Protein AF-A0A1E5JWX8-F1 (afdb_monomer)

Secondary structure (DSSP, 8-state):
----B-HHHHHHHPPBT-EEEETTS-EEEE-TTS-EEETTTSPBPP--HHHHH--EEEEP-EE-HHHHHHHHHTT-EEEEE-TTSS-EEEE-GGGGGG--TTSSEETTEEHHHHHHSEEEEE-

Radius of gyration: 17.0 Å; Cα contacts (8 Å, |Δi|>4): 210; chains: 1; bounding box: 30×26×52 Å

Solvent-accessible surface area (backbone atoms only — not comparable to full-atom values): 7080 Å² total; per-residue (Å²): 128,67,67,82,28,47,39,67,57,39,64,75,66,58,45,71,79,32,40,34,36,36,88,85,71,50,40,35,31,26,43,92,88,70,48,58,22,29,68,94,73,68,42,74,63,77,87,46,68,71,56,54,71,35,49,30,26,64,49,82,61,68,44,53,56,66,58,42,54,48,39,25,74,74,64,27,32,29,34,44,27,45,72,85,58,84,46,72,51,79,47,54,27,84,44,64,86,59,72,60,78,85,49,68,47,65,96,83,39,40,64,69,45,56,69,64,24,46,23,29,74,44,134

Structure (mmCIF, N/CA/C/O backbone):
data_AF-A0A1E5JWX8-F1
#
_entry.id   AF-A0A1E5JWX8-F1
#
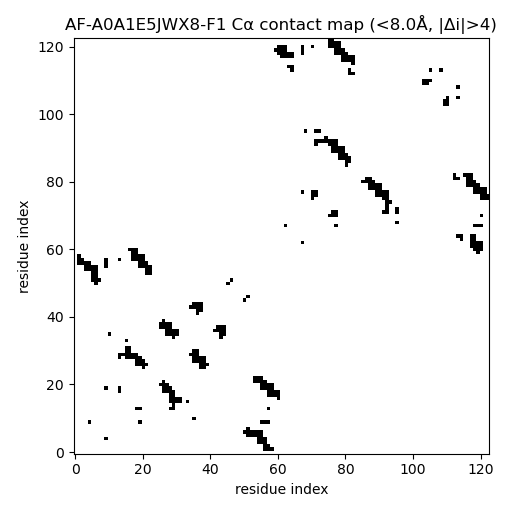loop_
_atom_site.group_PDB
_atom_site.id
_atom_site.type_symbol
_atom_site.label_atom_id
_atom_site.label_alt_id
_atom_site.label_comp_id
_atom_site.label_asym_id
_atom_site.label_entity_id
_atom_site.label_seq_id
_atom_site.pdbx_PDB_ins_code
_atom_site.Cartn_x
_atom_site.Cartn_y
_atom_site.Cartn_z
_atom_site.occupancy
_atom_site.B_iso_or_equiv
_atom_site.auth_seq_id
_atom_site.auth_comp_id
_atom_site.auth_asym_id
_atom_site.auth_atom_id
_atom_site.pdbx_PDB_model_num
ATOM 1 N N . MET A 1 1 ? 10.381 1.023 6.088 1.00 51.78 1 MET A N 1
ATOM 2 C CA . MET A 1 1 ? 10.317 0.991 4.604 1.00 51.78 1 MET A CA 1
ATOM 3 C C . MET A 1 1 ? 9.660 -0.315 4.184 1.00 51.78 1 MET A C 1
ATOM 5 O O . MET A 1 1 ? 9.877 -1.293 4.881 1.00 51.78 1 MET A O 1
ATOM 9 N N . GLY A 1 2 ? 8.833 -0.319 3.132 1.00 66.62 2 GLY A N 1
ATOM 10 C CA . GLY A 1 2 ? 8.173 -1.541 2.644 1.00 66.62 2 GLY A CA 1
ATOM 11 C C . GLY A 1 2 ? 9.155 -2.544 2.032 1.00 66.62 2 GLY A C 1
ATOM 12 O O . GLY A 1 2 ? 10.259 -2.159 1.638 1.00 66.62 2 GLY A O 1
ATOM 13 N N . GLU A 1 3 ? 8.741 -3.807 1.980 1.00 84.50 3 GLU A N 1
ATOM 14 C CA . GLU A 1 3 ? 9.485 -4.902 1.354 1.00 84.50 3 GLU A CA 1
ATOM 15 C C . GLU A 1 3 ? 9.749 -4.613 -0.131 1.00 84.50 3 GLU A C 1
ATOM 17 O O . GLU A 1 3 ? 8.930 -3.993 -0.814 1.00 84.50 3 GLU A O 1
ATOM 22 N N . VAL A 1 4 ? 10.924 -5.025 -0.616 1.00 91.75 4 VA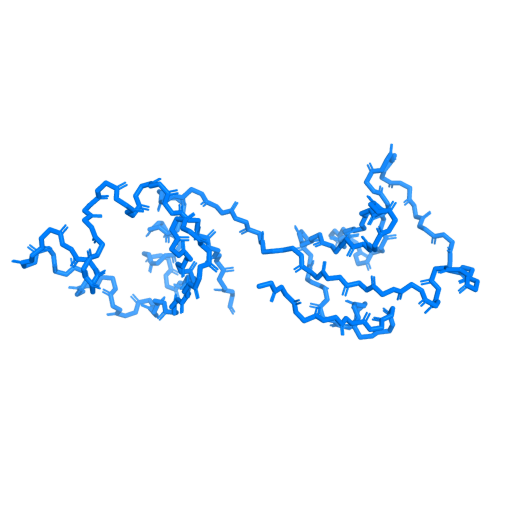L A N 1
ATOM 23 C CA . VAL A 1 4 ? 11.281 -4.928 -2.034 1.00 91.75 4 VAL A CA 1
ATOM 24 C C . VAL A 1 4 ? 10.746 -6.160 -2.754 1.00 91.75 4 VAL A C 1
ATOM 26 O O . VAL A 1 4 ? 11.207 -7.269 -2.504 1.00 91.75 4 VAL A O 1
ATOM 29 N N . LEU A 1 5 ? 9.812 -5.947 -3.675 1.00 92.88 5 LEU A N 1
ATOM 30 C CA . LEU A 1 5 ? 9.122 -6.988 -4.427 1.00 92.88 5 LEU A CA 1
ATOM 31 C C . LEU A 1 5 ? 9.615 -7.044 -5.876 1.00 92.88 5 LEU A C 1
ATOM 33 O O . LEU A 1 5 ? 9.986 -6.030 -6.474 1.00 92.88 5 LEU A O 1
ATOM 37 N N . THR A 1 6 ? 9.586 -8.239 -6.459 1.00 94.12 6 THR A N 1
ATOM 38 C CA . THR A 1 6 ? 9.617 -8.402 -7.922 1.00 94.12 6 THR A CA 1
ATOM 39 C C . THR A 1 6 ? 8.290 -7.957 -8.536 1.00 94.12 6 THR A C 1
ATOM 41 O O . THR A 1 6 ? 7.283 -7.857 -7.836 1.00 94.12 6 THR A O 1
ATOM 44 N N . THR A 1 7 ? 8.255 -7.729 -9.849 1.00 92.56 7 THR A N 1
ATOM 45 C CA . THR A 1 7 ? 7.017 -7.359 -10.551 1.00 92.56 7 THR A CA 1
ATOM 46 C C . THR A 1 7 ? 5.908 -8.395 -10.376 1.00 92.56 7 THR A C 1
ATOM 48 O O . THR A 1 7 ? 4.776 -8.015 -10.095 1.00 92.56 7 THR A O 1
ATOM 51 N N . GLY A 1 8 ? 6.225 -9.694 -10.447 1.00 91.19 8 GLY A N 1
ATOM 52 C CA . GLY A 1 8 ? 5.248 -10.761 -10.194 1.00 91.19 8 GLY A CA 1
ATOM 53 C C . GLY A 1 8 ? 4.685 -10.709 -8.772 1.00 91.19 8 GLY A C 1
ATOM 54 O O . GLY A 1 8 ? 3.477 -10.603 -8.592 1.00 91.19 8 GLY A O 1
ATOM 55 N N . GLN A 1 9 ? 5.560 -10.654 -7.761 1.00 93.50 9 GLN A N 1
ATOM 56 C CA . GLN A 1 9 ? 5.133 -10.542 -6.360 1.00 93.50 9 GLN A CA 1
ATOM 57 C C . GLN A 1 9 ? 4.327 -9.266 -6.090 1.00 93.50 9 GLN A C 1
ATOM 59 O O . GLN A 1 9 ? 3.379 -9.292 -5.313 1.00 93.50 9 GLN A O 1
ATOM 64 N N . MET A 1 10 ? 4.693 -8.149 -6.723 1.00 93.00 10 MET A N 1
ATOM 65 C CA . MET A 1 10 ? 3.937 -6.903 -6.631 1.00 93.00 10 MET A CA 1
ATOM 66 C C . MET A 1 10 ? 2.528 -7.079 -7.195 1.00 93.00 10 MET A C 1
ATOM 68 O O . MET A 1 10 ? 1.579 -6.700 -6.523 1.00 93.00 10 MET A O 1
ATOM 72 N N . ILE A 1 11 ? 2.368 -7.689 -8.371 1.00 91.06 11 ILE A N 1
ATOM 73 C CA . ILE A 1 11 ? 1.049 -7.929 -8.978 1.00 91.06 11 ILE A CA 1
ATOM 74 C C . ILE A 1 11 ? 0.178 -8.826 -8.087 1.00 91.06 11 ILE A C 1
ATOM 76 O O . ILE A 1 11 ? -1.016 -8.551 -7.924 1.00 91.06 11 ILE A O 1
ATOM 80 N N . ASP A 1 12 ? 0.780 -9.861 -7.498 1.00 91.94 12 ASP A N 1
ATOM 81 C CA . ASP A 1 12 ? 0.093 -10.807 -6.617 1.00 91.94 12 ASP A CA 1
ATOM 82 C C . ASP A 1 12 ? -0.370 -10.153 -5.306 1.00 91.94 12 ASP A C 1
ATOM 84 O O . ASP A 1 12 ? -1.449 -10.468 -4.803 1.00 91.94 12 ASP A O 1
ATOM 88 N N . GLN A 1 13 ? 0.429 -9.235 -4.752 1.00 88.94 13 GLN A N 1
ATOM 89 C CA . GLN A 1 13 ? 0.167 -8.616 -3.448 1.00 88.94 13 GLN A CA 1
ATOM 90 C C . GLN A 1 13 ? -0.599 -7.291 -3.525 1.00 88.94 13 GLN A C 1
ATOM 92 O O . GLN A 1 13 ? -1.270 -6.934 -2.559 1.00 88.94 13 GLN A O 1
ATOM 97 N N . LEU A 1 14 ? -0.511 -6.558 -4.639 1.00 87.62 14 LEU A N 1
ATOM 98 C CA . LEU A 1 14 ? -1.128 -5.241 -4.782 1.00 87.62 14 LEU A CA 1
ATOM 99 C C . LEU A 1 14 ? -2.657 -5.358 -4.776 1.00 87.62 14 LEU A C 1
ATOM 101 O O . LEU A 1 14 ? -3.261 -6.002 -5.649 1.00 87.62 14 LEU A O 1
ATOM 105 N N . LYS A 1 15 ? -3.293 -4.707 -3.802 1.00 86.06 15 LYS A N 1
ATOM 106 C CA . LYS A 1 15 ? -4.753 -4.650 -3.681 1.00 86.06 15 LYS A CA 1
ATOM 107 C C . LYS A 1 15 ? -5.331 -3.488 -4.485 1.00 86.06 15 LYS A C 1
ATOM 109 O O . LYS A 1 15 ? -4.634 -2.549 -4.869 1.00 86.06 15 LYS A O 1
ATOM 114 N N . VAL A 1 16 ? -6.630 -3.564 -4.771 1.00 81.62 16 VAL A N 1
ATOM 115 C CA . VAL A 1 16 ? -7.356 -2.479 -5.446 1.00 81.62 16 VAL A CA 1
ATOM 116 C C . VAL A 1 16 ? -7.235 -1.199 -4.616 1.00 81.62 16 VAL A C 1
ATOM 118 O O . VAL A 1 16 ? -7.443 -1.221 -3.407 1.00 81.62 16 VAL A O 1
ATOM 121 N N . GLY A 1 17 ? -6.872 -0.094 -5.268 1.00 73.44 17 GLY A N 1
ATOM 122 C CA . GLY A 1 17 ? -6.667 1.200 -4.609 1.00 73.44 17 GLY A CA 1
ATOM 123 C C . GLY A 1 17 ? -5.306 1.377 -3.922 1.00 73.44 17 GLY A C 1
ATOM 124 O O . GLY A 1 17 ? -4.992 2.488 -3.499 1.00 73.44 17 GLY A O 1
ATOM 125 N N . GLU A 1 18 ? -4.469 0.339 -3.845 1.00 83.38 18 GLU A N 1
ATOM 126 C CA . GLU A 1 18 ? -3.078 0.482 -3.412 1.00 83.38 18 GLU A CA 1
ATOM 127 C C . GLU A 1 18 ? -2.180 0.946 -4.562 1.00 83.38 18 GLU A C 1
ATOM 129 O O . GLU A 1 18 ? -2.453 0.714 -5.745 1.00 83.38 18 GLU A O 1
ATOM 134 N N . VAL A 1 19 ? -1.068 1.586 -4.199 1.00 87.69 19 VAL A N 1
ATOM 135 C CA . VAL A 1 19 ? -0.069 2.099 -5.139 1.00 87.69 19 VAL A CA 1
ATOM 136 C C . VAL A 1 19 ? 1.258 1.403 -4.876 1.00 87.69 19 VAL A C 1
ATOM 138 O O . VAL A 1 19 ? 1.755 1.448 -3.758 1.00 87.69 19 VAL A O 1
ATOM 141 N N . ALA A 1 20 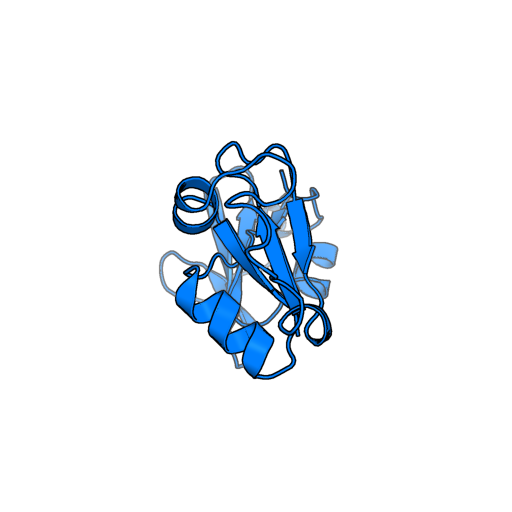? 1.886 0.821 -5.889 1.00 90.44 20 ALA A N 1
ATOM 142 C CA . ALA A 1 20 ? 3.284 0.415 -5.840 1.00 90.44 20 ALA A CA 1
ATOM 143 C C . ALA A 1 20 ? 4.170 1.454 -6.531 1.00 90.44 20 ALA A C 1
ATOM 145 O O . ALA A 1 20 ? 3.771 2.095 -7.499 1.00 90.44 20 ALA A O 1
ATOM 146 N N . LYS A 1 21 ? 5.388 1.626 -6.020 1.00 92.38 21 LYS A N 1
ATOM 147 C CA . LYS A 1 21 ? 6.390 2.549 -6.557 1.00 92.38 21 LYS A CA 1
ATOM 148 C C . LYS A 1 21 ? 7.704 1.806 -6.796 1.00 92.38 21 LYS A C 1
ATOM 150 O O . LYS A 1 21 ? 8.105 1.035 -5.920 1.00 92.38 21 LYS A O 1
ATOM 155 N N . ASN A 1 22 ? 8.352 2.017 -7.940 1.00 90.75 22 ASN A N 1
ATOM 156 C CA . ASN A 1 22 ? 9.695 1.492 -8.202 1.00 90.75 22 ASN A CA 1
ATOM 157 C C . ASN A 1 22 ? 10.793 2.508 -7.822 1.00 90.75 22 ASN A C 1
ATOM 159 O O . ASN A 1 22 ? 10.511 3.584 -7.290 1.00 90.75 22 ASN A O 1
ATOM 163 N N . ASN A 1 23 ? 12.056 2.146 -8.057 1.00 85.75 23 ASN A N 1
ATOM 164 C CA . ASN A 1 23 ? 13.205 3.005 -7.753 1.00 85.75 23 ASN A CA 1
ATOM 165 C C . ASN A 1 23 ? 13.345 4.207 -8.703 1.00 85.75 23 ASN A C 1
ATOM 167 O O . ASN A 1 23 ? 13.944 5.202 -8.311 1.00 85.75 23 ASN A O 1
ATOM 171 N N . ASP A 1 24 ? 12.757 4.137 -9.897 1.00 85.31 24 ASP A N 1
ATOM 172 C CA . ASP A 1 24 ? 12.772 5.203 -10.910 1.00 85.31 24 ASP A CA 1
ATOM 173 C C . ASP A 1 24 ? 11.587 6.169 -10.755 1.00 85.31 24 ASP A C 1
ATOM 175 O O . ASP A 1 24 ? 11.183 6.856 -11.691 1.00 85.31 24 ASP A O 1
ATOM 179 N N . ASP A 1 25 ? 10.979 6.187 -9.567 1.00 83.62 25 ASP A N 1
ATOM 180 C CA . ASP A 1 25 ? 9.791 6.963 -9.224 1.00 83.62 25 ASP A CA 1
ATOM 181 C C . ASP A 1 25 ? 8.522 6.659 -10.045 1.00 83.62 25 ASP A C 1
ATOM 183 O O . ASP A 1 25 ? 7.495 7.322 -9.862 1.00 83.62 25 ASP A O 1
ATOM 187 N N . MET A 1 26 ? 8.523 5.596 -10.853 1.00 87.62 26 MET A N 1
ATOM 188 C CA . MET A 1 26 ? 7.326 5.089 -11.516 1.00 87.62 26 MET A CA 1
ATOM 189 C C . MET A 1 26 ? 6.349 4.552 -10.473 1.00 87.62 26 MET A C 1
ATOM 191 O O . MET A 1 26 ? 6.706 3.762 -9.594 1.00 87.62 26 MET A O 1
ATOM 195 N N . LYS A 1 27 ? 5.088 4.963 -10.591 1.00 90.38 27 LYS A N 1
ATOM 196 C CA . LYS A 1 27 ? 3.998 4.509 -9.730 1.00 90.38 27 LYS A CA 1
ATOM 197 C C . LYS A 1 27 ? 2.949 3.767 -10.530 1.00 90.38 27 LYS A C 1
ATOM 199 O O . LYS A 1 27 ? 2.556 4.201 -11.617 1.00 90.38 27 LYS A O 1
ATOM 204 N N . VAL A 1 28 ? 2.469 2.685 -9.942 1.00 90.62 28 VAL A N 1
ATOM 205 C CA . VAL A 1 28 ? 1.433 1.832 -10.505 1.00 90.62 28 VAL A CA 1
ATOM 206 C C . VAL A 1 28 ? 0.372 1.567 -9.460 1.00 90.62 28 VAL A C 1
ATOM 208 O O . VAL A 1 28 ? 0.676 1.498 -8.275 1.00 90.62 28 VAL A O 1
ATOM 211 N N . TYR A 1 29 ? -0.869 1.416 -9.887 1.00 88.94 29 TYR A N 1
ATOM 212 C CA . TYR A 1 29 ? -1.972 1.065 -9.005 1.00 88.94 29 TYR A CA 1
ATOM 213 C C . TYR A 1 29 ? -2.861 0.024 -9.668 1.00 88.94 29 TYR A C 1
ATOM 215 O O . TYR A 1 29 ? -2.885 -0.108 -10.896 1.00 88.94 29 TYR A O 1
ATOM 223 N N . LYS A 1 30 ? -3.601 -0.711 -8.842 1.00 86.81 30 LYS A N 1
ATOM 224 C CA . LYS A 1 30 ? -4.602 -1.668 -9.306 1.00 86.81 30 LYS A CA 1
ATOM 225 C C . LYS A 1 30 ? -5.968 -0.999 -9.303 1.00 86.81 30 LYS A C 1
ATOM 227 O O . LYS A 1 30 ? -6.441 -0.564 -8.251 1.00 86.81 30 LYS A O 1
ATOM 232 N N . SER A 1 31 ? -6.582 -0.872 -10.477 1.00 84.06 31 SER A N 1
ATOM 233 C CA . SER A 1 31 ? -7.941 -0.335 -10.598 1.00 84.06 31 SER A CA 1
ATOM 234 C C . SER A 1 31 ? -8.999 -1.376 -10.234 1.00 84.06 31 SER A C 1
ATOM 236 O O . SER A 1 31 ? -8.712 -2.567 -10.131 1.00 84.06 31 SER A O 1
ATOM 238 N N . GLU A 1 32 ? -10.242 -0.921 -10.065 1.00 82.00 32 GLU A N 1
ATOM 239 C CA . GLU A 1 32 ? -11.396 -1.767 -9.715 1.00 82.00 32 GLU A CA 1
ATOM 240 C C . GLU A 1 32 ? -11.661 -2.890 -10.732 1.00 82.00 32 GLU A C 1
ATOM 242 O O . GLU A 1 32 ? -12.142 -3.956 -10.368 1.00 82.00 32 GLU A O 1
ATOM 247 N N . ASP A 1 33 ? -11.286 -2.686 -11.999 1.00 85.19 33 ASP A N 1
ATOM 248 C CA . ASP A 1 33 ? -11.371 -3.697 -13.063 1.00 85.19 33 ASP A CA 1
ATOM 249 C C . ASP A 1 33 ? -10.243 -4.753 -13.012 1.00 85.19 33 ASP A C 1
ATOM 251 O O . ASP A 1 33 ? -10.138 -5.594 -13.903 1.00 85.19 33 ASP A O 1
ATOM 255 N N . GLY A 1 34 ? -9.366 -4.688 -12.005 1.00 81.19 34 GLY A N 1
ATOM 256 C CA . GLY A 1 34 ? -8.233 -5.592 -11.815 1.00 81.19 34 GLY A CA 1
ATOM 257 C C . GLY A 1 34 ? -7.006 -5.280 -12.676 1.00 81.19 34 GLY A C 1
ATOM 258 O O . GLY A 1 34 ? -5.988 -5.957 -12.529 1.00 81.19 34 GLY A O 1
ATOM 259 N N . SER A 1 35 ? -7.056 -4.270 -13.553 1.00 86.12 35 SER A N 1
ATOM 260 C CA . SER A 1 35 ? -5.904 -3.888 -14.375 1.00 86.12 35 SER A CA 1
ATOM 261 C C . SER A 1 35 ? -4.861 -3.086 -13.591 1.00 86.12 35 SER A C 1
ATOM 263 O O . SER A 1 35 ? -5.186 -2.310 -12.692 1.00 86.12 35 SER A O 1
ATOM 265 N N . ILE A 1 36 ? -3.587 -3.268 -13.952 1.00 88.44 36 ILE A N 1
ATOM 266 C CA . ILE A 1 36 ? -2.478 -2.461 -13.434 1.00 88.44 36 ILE A CA 1
ATOM 267 C C . ILE A 1 36 ? -2.281 -1.246 -14.341 1.00 88.44 36 ILE A C 1
ATOM 269 O O . ILE A 1 36 ? -2.109 -1.374 -15.559 1.00 88.44 36 ILE A O 1
ATOM 273 N N . ARG A 1 37 ? -2.329 -0.054 -13.745 1.00 89.38 37 ARG A N 1
ATOM 274 C CA . ARG A 1 37 ? -2.284 1.230 -14.450 1.00 89.38 37 ARG A CA 1
ATOM 275 C C . ARG A 1 37 ? -1.183 2.119 -13.896 1.00 89.38 37 ARG A C 1
ATOM 277 O O . ARG A 1 37 ? -0.888 2.079 -12.706 1.00 89.38 37 ARG A O 1
ATOM 284 N N . GLY A 1 38 ? -0.588 2.929 -14.765 1.00 85.75 38 GLY A N 1
ATOM 285 C CA . GLY A 1 38 ? 0.423 3.914 -14.385 1.00 85.75 38 GLY A CA 1
ATOM 286 C C . GLY A 1 38 ? -0.198 5.227 -13.917 1.00 85.75 38 GLY A C 1
ATOM 287 O O . GLY A 1 38 ? -1.184 5.689 -14.495 1.00 85.75 38 GLY A O 1
ATOM 288 N N . ASP A 1 39 ? 0.415 5.850 -12.911 1.00 74.06 39 ASP A N 1
ATOM 289 C CA . ASP A 1 39 ? -0.040 7.116 -12.306 1.00 74.06 39 ASP A CA 1
ATOM 290 C C . ASP A 1 39 ? -0.110 8.263 -13.331 1.00 74.06 39 ASP A C 1
ATOM 292 O O . ASP A 1 39 ? -1.078 9.013 -13.378 1.00 74.06 39 ASP A O 1
ATOM 296 N N . VAL A 1 40 ? 0.862 8.338 -14.250 1.00 64.69 40 VAL A N 1
ATOM 297 C CA . VAL A 1 40 ? 1.053 9.518 -15.114 1.00 64.69 40 VAL A CA 1
ATOM 298 C C . VAL A 1 40 ? -0.111 9.779 -16.083 1.00 64.69 40 VAL A C 1
ATOM 300 O O . VAL A 1 40 ? -0.286 10.917 -16.500 1.00 64.69 40 VAL A O 1
ATOM 303 N N . MET A 1 41 ? -0.953 8.795 -16.419 1.00 61.66 41 MET A N 1
ATOM 304 C CA . MET A 1 41 ? -2.142 9.018 -17.271 1.00 61.66 41 MET A CA 1
ATOM 305 C C . MET A 1 41 ? -3.286 8.013 -17.043 1.00 61.66 41 MET A C 1
ATOM 307 O O . MET A 1 41 ? -4.183 7.906 -17.880 1.00 61.66 41 MET A O 1
ATOM 311 N N . GLY A 1 42 ? -3.235 7.199 -15.983 1.00 66.81 42 GLY A N 1
ATOM 312 C CA . GLY A 1 42 ? -4.187 6.098 -15.774 1.00 66.81 42 GLY A CA 1
ATOM 313 C C . GLY A 1 42 ? -4.211 5.069 -16.912 1.00 66.81 42 GLY A C 1
ATOM 314 O O . GLY A 1 42 ? -5.180 4.321 -17.061 1.00 66.81 42 GLY A O 1
ATOM 315 N N . ARG A 1 43 ? -3.166 5.045 -17.749 1.00 78.25 43 ARG A N 1
ATOM 316 C CA . ARG A 1 43 ? -3.045 4.116 -18.874 1.00 78.25 43 ARG A CA 1
ATOM 317 C C . ARG A 1 43 ? -2.589 2.756 -18.369 1.00 78.25 43 ARG A C 1
ATOM 319 O O . ARG A 1 43 ? -1.816 2.666 -17.413 1.00 78.25 43 ARG A O 1
ATOM 326 N N . LYS A 1 44 ? -3.053 1.704 -19.045 1.00 80.94 44 LYS A N 1
ATOM 327 C CA . LYS A 1 44 ? -2.529 0.350 -18.851 1.00 80.94 44 LYS A CA 1
ATOM 328 C C . LYS A 1 44 ? -1.037 0.349 -19.157 1.00 80.94 44 LYS A C 1
ATOM 330 O O . LYS A 1 44 ? -0.605 0.973 -20.127 1.00 80.94 44 LYS A O 1
ATOM 335 N N . ILE A 1 45 ? -0.278 -0.332 -18.315 1.00 82.69 45 ILE A N 1
ATOM 336 C CA . ILE A 1 45 ? 1.164 -0.458 -18.486 1.00 82.69 45 ILE A CA 1
ATOM 337 C C . ILE A 1 45 ? 1.452 -1.610 -19.442 1.00 82.69 45 ILE A C 1
ATOM 339 O O . ILE A 1 45 ? 0.796 -2.651 -19.393 1.00 82.69 45 ILE A O 1
ATOM 343 N N . LEU A 1 46 ? 2.425 -1.400 -20.322 1.00 83.31 46 LEU A N 1
ATOM 344 C CA . LEU A 1 46 ? 3.028 -2.469 -21.104 1.00 83.31 46 LEU A CA 1
ATOM 345 C C . LEU A 1 46 ? 4.040 -3.194 -20.217 1.00 83.31 46 LEU A C 1
ATOM 347 O O . LEU A 1 46 ? 4.934 -2.565 -19.661 1.00 83.31 46 LEU A O 1
ATOM 351 N N . CYS A 1 47 ? 3.886 -4.508 -20.075 1.00 83.31 47 CYS A N 1
ATOM 352 C CA . CYS A 1 47 ? 4.872 -5.341 -19.396 1.00 83.31 47 CYS A CA 1
ATOM 353 C C . CYS A 1 47 ? 6.034 -5.629 -20.353 1.00 83.31 47 CYS A C 1
ATOM 355 O O . CYS A 1 47 ? 6.042 -6.658 -21.028 1.00 83.31 47 CYS A O 1
ATOM 357 N N . ASP A 1 48 ? 6.974 -4.696 -20.445 1.00 87.38 48 ASP A N 1
ATOM 358 C CA . ASP A 1 48 ? 8.262 -4.900 -21.101 1.00 87.38 48 ASP A CA 1
ATOM 359 C C . ASP A 1 48 ? 9.310 -5.455 -20.118 1.00 87.38 48 ASP A C 1
ATOM 361 O O . ASP A 1 48 ? 9.028 -5.700 -18.941 1.00 87.38 48 ASP A O 1
ATOM 365 N N . LEU A 1 49 ? 10.517 -5.725 -20.623 1.00 85.06 49 LEU A N 1
ATOM 366 C CA . LEU A 1 49 ? 11.615 -6.258 -19.811 1.00 85.06 49 LEU A CA 1
ATOM 367 C C . LEU A 1 49 ? 11.996 -5.297 -18.677 1.00 85.06 49 LEU A C 1
ATOM 369 O O . LEU A 1 49 ? 12.139 -5.742 -17.541 1.00 85.06 49 LEU A O 1
ATOM 373 N N . ASP A 1 50 ? 12.053 -3.994 -18.952 1.00 85.19 50 ASP A N 1
ATOM 374 C CA . ASP A 1 50 ? 12.394 -2.970 -17.959 1.00 85.19 50 ASP A CA 1
ATOM 375 C C . ASP A 1 50 ? 11.373 -2.945 -16.805 1.00 85.1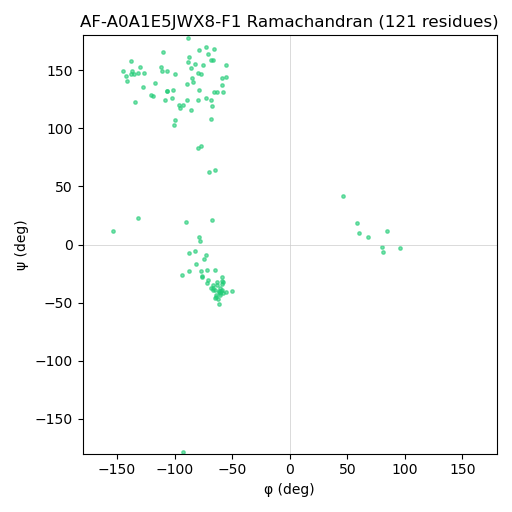9 50 ASP A C 1
ATOM 377 O O . ASP A 1 50 ? 11.721 -2.873 -15.618 1.00 85.19 50 ASP A O 1
ATOM 381 N N . PHE A 1 51 ? 10.087 -3.094 -17.129 1.00 87.75 51 PHE A N 1
ATOM 382 C CA . PHE A 1 5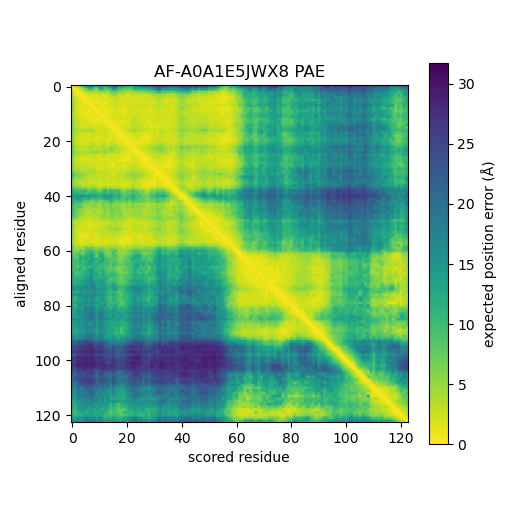1 ? 9.023 -3.218 -16.142 1.00 87.75 51 PHE A CA 1
ATOM 383 C C . PHE A 1 51 ? 9.121 -4.519 -15.337 1.00 87.75 51 PHE A C 1
ATOM 385 O O . PHE A 1 51 ? 8.863 -4.522 -14.132 1.00 87.75 51 PHE A O 1
ATOM 392 N N . LEU A 1 52 ? 9.480 -5.640 -15.965 1.00 89.50 52 LEU A N 1
ATOM 393 C CA . LEU A 1 52 ? 9.608 -6.937 -15.289 1.00 89.50 52 LEU A CA 1
ATOM 394 C C . LEU A 1 52 ? 10.835 -7.013 -14.367 1.00 89.50 52 LEU A C 1
ATOM 396 O O . LEU A 1 52 ? 10.769 -7.662 -13.321 1.00 89.50 52 LEU A O 1
ATOM 400 N N . GLU A 1 53 ? 11.928 -6.338 -14.721 1.00 90.88 53 GLU A N 1
ATOM 401 C CA . GLU A 1 53 ? 13.158 -6.283 -13.919 1.00 90.88 53 GLU A CA 1
ATOM 402 C C . GLU A 1 53 ? 13.090 -5.255 -12.780 1.00 90.88 53 GLU A C 1
ATOM 404 O O . GLU A 1 53 ? 13.849 -5.344 -11.804 1.00 90.88 53 GLU A O 1
ATOM 409 N N . SER A 1 54 ? 12.134 -4.324 -12.857 1.00 91.69 54 SER A N 1
ATOM 410 C CA . SER A 1 54 ? 11.891 -3.315 -11.831 1.00 91.69 54 SER A CA 1
ATOM 411 C C . SER A 1 54 ? 11.660 -3.923 -10.444 1.00 91.69 54 SER A C 1
ATOM 413 O O . SER A 1 54 ? 11.034 -4.969 -10.248 1.00 91.69 54 SER A O 1
ATOM 415 N N . LYS A 1 55 ? 12.162 -3.208 -9.437 1.00 93.94 55 LYS A N 1
ATOM 416 C CA . LYS A 1 55 ? 11.949 -3.519 -8.024 1.00 93.94 55 LYS A CA 1
ATOM 417 C C . LYS A 1 55 ? 10.896 -2.590 -7.454 1.00 93.94 55 LYS A C 1
ATOM 419 O O . LYS A 1 55 ? 11.039 -1.374 -7.534 1.00 93.94 55 LYS A O 1
ATOM 424 N N . TRP A 1 56 ? 9.865 -3.170 -6.857 1.00 93.50 56 TRP A N 1
ATOM 425 C CA . TRP A 1 56 ? 8.671 -2.455 -6.426 1.00 93.50 56 TRP A CA 1
ATOM 426 C C . TRP A 1 56 ? 8.552 -2.410 -4.915 1.00 93.50 56 TRP A C 1
ATOM 428 O O . TRP A 1 56 ? 9.016 -3.300 -4.206 1.00 93.50 56 TRP A O 1
ATOM 438 N N . ARG A 1 57 ? 7.881 -1.377 -4.419 1.00 91.94 57 ARG A N 1
ATOM 439 C CA . ARG A 1 57 ? 7.441 -1.279 -3.029 1.00 91.94 57 ARG A CA 1
ATOM 440 C C . ARG A 1 57 ? 5.998 -0.809 -3.004 1.00 91.94 57 ARG A C 1
ATOM 442 O O . ARG A 1 57 ? 5.707 0.277 -3.512 1.00 91.94 57 ARG A O 1
ATOM 449 N N . ILE A 1 58 ? 5.117 -1.596 -2.394 1.00 89.50 58 ILE A N 1
ATOM 450 C CA . ILE A 1 58 ? 3.735 -1.178 -2.145 1.00 89.50 58 ILE A CA 1
ATOM 451 C C . ILE A 1 58 ? 3.765 -0.054 -1.104 1.00 89.50 58 ILE A C 1
ATOM 453 O O . ILE A 1 58 ? 4.373 -0.167 -0.035 1.00 89.50 58 ILE A O 1
ATOM 457 N N . GLN A 1 59 ? 3.176 1.079 -1.466 1.00 84.62 59 GLN A N 1
ATOM 458 C CA . GLN A 1 59 ? 3.016 2.229 -0.599 1.00 84.62 59 GLN A CA 1
ATOM 459 C C . GLN A 1 59 ? 1.839 1.964 0.339 1.00 84.62 59 GLN A C 1
ATOM 461 O O . GLN A 1 59 ? 0.773 1.559 -0.121 1.00 84.62 59 GLN A O 1
ATOM 466 N N . PRO A 1 60 ? 1.995 2.220 1.644 1.00 71.88 60 PRO A N 1
ATOM 467 C CA . PRO A 1 60 ? 0.882 2.100 2.571 1.00 71.88 60 PRO A CA 1
ATOM 468 C C . PRO A 1 60 ? -0.203 3.119 2.201 1.00 71.88 60 PRO A C 1
ATOM 470 O O . PRO A 1 60 ? 0.108 4.298 2.007 1.00 71.88 60 PRO A O 1
ATOM 473 N N . ASN A 1 61 ? -1.457 2.674 2.109 1.00 74.56 61 ASN A N 1
ATOM 474 C CA . ASN A 1 61 ? -2.589 3.547 1.811 1.00 74.56 61 ASN A CA 1
ATOM 475 C C . ASN A 1 61 ? -2.978 4.350 3.057 1.00 74.56 61 ASN A C 1
ATOM 477 O O . ASN A 1 61 ? -3.807 3.916 3.862 1.00 74.56 61 ASN A O 1
ATOM 481 N N . TYR A 1 62 ? -2.290 5.473 3.264 1.00 78.75 62 TYR A N 1
ATOM 482 C CA . TYR A 1 62 ? -2.467 6.252 4.475 1.00 78.75 62 TYR A CA 1
ATOM 483 C C . TYR A 1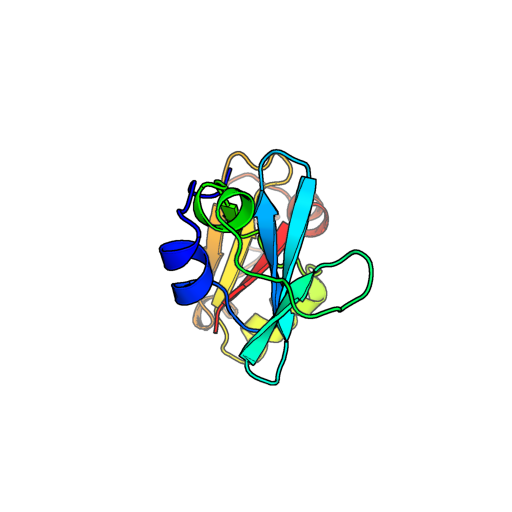 62 ? -3.812 6.990 4.488 1.00 78.75 62 TYR A C 1
ATOM 485 O O . TYR A 1 62 ? -4.102 7.765 3.581 1.00 78.75 62 TYR A O 1
ATOM 493 N N . VAL A 1 63 ? -4.593 6.798 5.546 1.00 78.12 63 VAL A N 1
ATOM 494 C CA . VAL A 1 63 ? -5.865 7.472 5.817 1.00 78.12 63 VAL A CA 1
ATOM 495 C C . VAL A 1 63 ? -5.736 8.435 6.998 1.00 78.12 63 VAL A C 1
ATOM 497 O O . VAL A 1 63 ? -4.759 8.395 7.755 1.00 78.12 63 VAL A O 1
ATOM 500 N N . SER A 1 64 ? -6.727 9.314 7.155 1.00 79.94 64 SER A N 1
ATOM 501 C CA . SER A 1 64 ? -6.811 10.199 8.315 1.00 79.94 64 SER A CA 1
ATOM 502 C C . SER A 1 64 ? -7.061 9.403 9.604 1.00 79.94 64 SER A C 1
ATOM 504 O O . SER A 1 64 ? -7.569 8.278 9.577 1.00 79.94 64 SER A O 1
ATOM 506 N N . PHE A 1 65 ? -6.735 9.999 10.754 1.00 78.94 65 PHE A N 1
ATOM 507 C CA . PHE A 1 65 ? -7.093 9.428 12.057 1.00 78.94 65 PHE A CA 1
ATOM 508 C C . PHE A 1 65 ? -8.608 9.177 12.161 1.00 78.94 65 PHE A C 1
ATOM 510 O O . PHE A 1 65 ? -9.031 8.135 12.650 1.00 78.94 65 PHE A O 1
ATOM 517 N N . GLU A 1 66 ? -9.429 10.105 11.664 1.00 79.38 66 GLU A N 1
ATOM 518 C CA . GLU A 1 66 ? -10.892 10.008 11.709 1.00 79.38 66 GLU A CA 1
ATOM 519 C C . GLU A 1 66 ? -11.413 8.816 10.897 1.00 79.38 66 GLU A C 1
ATOM 521 O O . GLU A 1 66 ? -12.222 8.035 11.405 1.00 79.38 66 GLU A O 1
ATOM 526 N N . ASP A 1 67 ? -10.893 8.620 9.683 1.00 79.94 67 ASP A N 1
ATOM 527 C CA . ASP A 1 67 ? -11.246 7.479 8.830 1.00 79.94 67 ASP A CA 1
ATOM 528 C C . ASP A 1 67 ? -10.793 6.152 9.446 1.00 79.94 67 ASP A C 1
ATOM 530 O O . ASP A 1 67 ? -11.534 5.168 9.419 1.00 79.94 67 ASP A O 1
ATOM 534 N N . ALA A 1 68 ? -9.609 6.126 10.065 1.00 82.38 68 ALA A N 1
ATOM 535 C CA . ALA A 1 68 ? -9.114 4.952 10.777 1.00 82.38 68 ALA A CA 1
ATOM 536 C C . ALA A 1 68 ? -10.001 4.594 11.982 1.00 82.38 68 ALA A C 1
ATOM 538 O O . ALA A 1 68 ? -10.358 3.432 12.177 1.00 82.38 68 ALA A O 1
ATOM 539 N N . MET A 1 69 ? -10.418 5.589 12.771 1.00 81.75 69 MET A N 1
ATOM 540 C CA . MET A 1 69 ? -11.332 5.374 13.896 1.00 81.75 69 MET A CA 1
ATOM 541 C C . MET A 1 69 ? -12.726 4.939 13.432 1.00 81.75 69 MET A C 1
ATOM 543 O O . MET A 1 69 ? -13.373 4.134 14.104 1.00 81.75 69 MET A O 1
ATOM 547 N N . LYS A 1 70 ? -13.198 5.441 12.285 1.00 82.56 70 LYS A N 1
ATOM 548 C CA . LYS A 1 70 ? -14.450 4.984 11.674 1.00 82.56 70 LYS A CA 1
ATOM 549 C C . LYS A 1 70 ? -14.346 3.523 11.231 1.00 82.56 70 LYS A C 1
ATOM 551 O O . LYS A 1 70 ? -15.209 2.731 11.586 1.00 82.56 70 LYS A O 1
ATOM 556 N N . ALA A 1 71 ? -13.254 3.143 10.570 1.00 80.56 71 ALA A N 1
ATOM 557 C CA . ALA A 1 71 ? -13.006 1.762 10.164 1.00 80.56 71 ALA A CA 1
ATOM 558 C C . ALA A 1 71 ? -12.947 0.794 11.360 1.00 80.56 71 ALA A C 1
ATOM 560 O O . ALA A 1 71 ? -13.526 -0.288 11.293 1.00 80.56 71 ALA A O 1
ATOM 561 N N . LEU A 1 72 ? -12.329 1.203 12.476 1.00 79.50 72 LEU A N 1
ATOM 562 C CA . LEU A 1 72 ? -12.349 0.437 13.728 1.00 79.50 72 LEU A CA 1
ATOM 563 C C . LEU A 1 72 ? -13.773 0.234 14.267 1.00 79.50 72 LEU A C 1
ATOM 565 O O . LEU A 1 72 ? -14.114 -0.872 14.684 1.00 79.50 72 LEU A O 1
ATOM 569 N N . LYS A 1 73 ? -14.615 1.279 14.245 1.00 77.88 73 LYS A N 1
ATOM 570 C CA . LYS A 1 73 ? -16.036 1.176 14.636 1.00 77.88 73 LYS A CA 1
ATOM 571 C C . LYS A 1 73 ? -16.822 0.239 13.722 1.00 77.88 73 LYS A C 1
ATOM 573 O O . LYS A 1 73 ? -17.697 -0.471 14.207 1.00 77.88 73 LYS A O 1
ATOM 578 N N . ASP A 1 74 ? -16.475 0.210 12.441 1.00 80.75 74 ASP A N 1
ATOM 579 C CA . ASP A 1 74 ? -17.083 -0.662 11.434 1.00 80.75 74 ASP A CA 1
ATOM 580 C C . ASP A 1 74 ? -16.540 -2.106 11.489 1.00 80.75 74 ASP A C 1
ATOM 582 O O . ASP A 1 74 ? -16.874 -2.934 10.643 1.00 80.75 74 ASP A O 1
ATOM 586 N N . GLY A 1 75 ? -15.706 -2.433 12.484 1.00 79.75 75 GLY A N 1
ATOM 587 C CA . GLY A 1 75 ? -15.202 -3.786 12.710 1.00 79.75 75 GLY A CA 1
ATOM 588 C C . GLY A 1 75 ? -13.970 -4.157 11.882 1.00 79.75 75 GLY A C 1
ATOM 589 O O . GLY A 1 75 ? -13.590 -5.326 11.862 1.00 79.75 75 GLY A O 1
ATOM 590 N N . LYS A 1 76 ? -13.317 -3.190 11.229 1.00 80.44 76 LYS A N 1
ATOM 591 C CA . LYS A 1 76 ? -12.071 -3.405 10.476 1.00 80.44 76 LYS A CA 1
ATOM 592 C C . LYS A 1 76 ? -10.844 -3.236 11.368 1.00 80.44 76 LYS A C 1
ATOM 594 O O . LYS A 1 76 ? -10.896 -2.565 12.397 1.00 80.44 76 LYS A O 1
ATOM 599 N N . SER A 1 77 ? -9.721 -3.833 10.972 1.00 80.94 77 SER A N 1
ATOM 600 C CA . SER A 1 77 ? -8.434 -3.580 11.633 1.00 80.94 77 SER A CA 1
ATOM 601 C C . SER A 1 77 ? -7.768 -2.348 11.025 1.00 80.94 77 SER A C 1
ATOM 603 O O . SER A 1 77 ? -7.960 -2.047 9.850 1.00 80.94 77 SER A O 1
ATOM 605 N N . VAL A 1 78 ? -6.945 -1.643 11.798 1.00 81.38 78 VAL A N 1
ATOM 606 C CA . VAL A 1 78 ? -6.105 -0.560 11.263 1.00 81.38 78 VAL A CA 1
ATOM 607 C C . VAL A 1 78 ? -4.662 -0.737 11.707 1.00 81.38 78 VAL A C 1
ATOM 609 O O . VAL A 1 78 ? -4.402 -1.301 12.766 1.00 81.38 78 VAL A O 1
ATOM 612 N N . ILE A 1 79 ? -3.715 -0.238 10.923 1.00 82.38 79 ILE A N 1
ATOM 613 C CA . ILE A 1 79 ? -2.315 -0.120 11.326 1.00 82.38 79 ILE A CA 1
ATOM 614 C C . ILE A 1 79 ? -1.997 1.352 11.552 1.00 82.38 79 ILE A C 1
ATOM 616 O O . ILE A 1 79 ? -2.149 2.178 10.649 1.00 82.38 79 ILE A O 1
ATOM 620 N N . PHE A 1 80 ? -1.507 1.664 12.747 1.00 77.31 80 PHE A N 1
ATOM 621 C CA . PHE A 1 80 ? -0.887 2.945 13.048 1.00 77.31 80 PHE A CA 1
ATOM 622 C C . PHE A 1 80 ? 0.605 2.872 12.746 1.00 77.31 80 PHE A C 1
ATOM 624 O O . PHE A 1 80 ? 1.268 1.897 13.096 1.00 77.31 80 PHE A O 1
ATOM 631 N N . ARG A 1 81 ? 1.155 3.920 12.138 1.00 74.75 81 ARG A N 1
ATOM 632 C CA . ARG A 1 81 ? 2.593 4.121 11.982 1.00 74.75 81 ARG A CA 1
ATOM 633 C C . ARG A 1 81 ? 2.989 5.425 12.666 1.00 74.75 81 ARG A C 1
ATOM 635 O O . ARG A 1 81 ? 2.399 6.474 12.392 1.00 74.75 81 ARG A O 1
ATOM 642 N N . GLY A 1 82 ? 4.007 5.337 13.526 1.00 68.44 82 GLY A N 1
ATOM 643 C CA . GLY A 1 82 ? 4.537 6.473 14.275 1.00 68.44 82 GLY A CA 1
ATOM 644 C C . GLY A 1 82 ? 4.961 7.628 13.351 1.00 68.44 82 GLY A C 1
ATOM 645 O O . GLY A 1 82 ? 5.286 7.383 12.183 1.00 68.44 82 GLY A O 1
ATOM 646 N N . PRO A 1 83 ? 4.966 8.885 13.834 1.00 65.44 83 PRO A N 1
ATOM 647 C CA . PRO A 1 83 ? 5.272 10.060 13.008 1.00 65.44 83 PRO A CA 1
ATOM 648 C C . PRO A 1 83 ? 6.650 10.014 12.328 1.00 65.44 83 PRO A C 1
ATOM 650 O O . PRO A 1 83 ? 6.817 10.505 11.214 1.00 65.44 83 PRO A O 1
ATOM 653 N N . ASP A 1 84 ? 7.627 9.390 12.982 1.00 67.94 84 ASP A N 1
ATOM 654 C CA . ASP A 1 84 ? 8.990 9.161 12.493 1.00 67.94 84 ASP A CA 1
ATOM 655 C C . ASP A 1 84 ? 9.107 7.935 11.564 1.00 67.94 84 ASP A C 1
ATOM 657 O O . ASP A 1 84 ? 10.159 7.679 10.978 1.00 67.94 84 ASP A O 1
ATOM 661 N N . GLY A 1 85 ? 8.026 7.165 11.407 1.00 62.62 85 GLY A N 1
ATOM 662 C CA . GLY A 1 85 ? 7.955 5.976 10.565 1.00 62.62 85 GLY A CA 1
ATOM 663 C C . GLY A 1 85 ? 8.790 4.790 11.053 1.00 62.62 85 GLY A C 1
ATOM 664 O O . GLY A 1 85 ? 8.883 3.799 10.323 1.00 62.62 85 GLY A O 1
ATOM 665 N N . SER A 1 86 ? 9.387 4.880 12.246 1.00 68.81 86 SER A N 1
ATOM 666 C CA . SER A 1 86 ? 10.279 3.857 12.808 1.00 68.81 86 SER A CA 1
ATOM 667 C C . SER A 1 86 ? 9.513 2.654 13.360 1.00 68.81 86 SER A C 1
ATOM 669 O O . SER A 1 86 ? 10.049 1.548 13.429 1.00 68.81 86 SER A O 1
ATOM 671 N N . TRP A 1 87 ? 8.238 2.855 13.691 1.00 67.88 87 TRP A N 1
ATOM 672 C CA . TRP A 1 87 ? 7.396 1.870 14.349 1.00 67.88 87 TRP A CA 1
ATOM 673 C C . TRP A 1 87 ? 5.994 1.808 13.738 1.00 67.88 87 TRP A C 1
ATOM 675 O O . TRP A 1 87 ? 5.464 2.809 13.246 1.00 67.88 87 TRP A O 1
ATOM 685 N N . SER A 1 88 ? 5.388 0.623 13.772 1.00 73.62 88 SER A N 1
ATOM 686 C CA . SER A 1 88 ? 3.992 0.409 13.394 1.00 73.62 88 SER A CA 1
ATOM 687 C C . SER A 1 88 ? 3.342 -0.664 14.251 1.00 73.62 88 SER A C 1
ATOM 689 O O . SER A 1 88 ? 4.017 -1.612 14.649 1.00 73.62 88 SER A O 1
ATOM 691 N N . ASP A 1 89 ? 2.036 -0.541 14.467 1.00 77.69 89 ASP A N 1
ATOM 692 C CA . ASP A 1 89 ? 1.257 -1.480 15.273 1.00 77.69 89 ASP A CA 1
ATOM 693 C C . ASP A 1 89 ? -0.126 -1.715 14.687 1.00 77.69 89 ASP A C 1
ATOM 695 O O . ASP A 1 89 ? -0.741 -0.799 14.132 1.00 77.69 89 ASP A O 1
ATOM 699 N N . LYS A 1 90 ? -0.608 -2.950 14.825 1.00 79.38 90 LYS A N 1
ATOM 700 C CA . LYS A 1 90 ? -1.930 -3.361 14.356 1.00 79.38 90 LYS A CA 1
ATOM 701 C C . LYS A 1 90 ? -2.932 -3.205 15.492 1.00 79.38 90 LYS A C 1
ATOM 703 O O . LYS A 1 90 ? -2.817 -3.849 16.530 1.00 79.38 90 LYS A O 1
ATOM 708 N N . VAL A 1 91 ? -3.949 -2.383 15.267 1.00 78.56 91 VAL A N 1
ATOM 709 C CA . VAL A 1 91 ? -5.060 -2.150 16.187 1.00 78.56 91 VAL A CA 1
ATOM 710 C C . VAL A 1 91 ? -6.255 -2.987 15.717 1.00 78.56 91 VAL A C 1
ATOM 712 O O . VAL A 1 91 ? -6.850 -2.671 14.682 1.00 78.56 91 VAL A O 1
ATOM 715 N N . PRO A 1 92 ? -6.606 -4.079 16.421 1.00 76.62 92 PRO A N 1
ATOM 716 C CA . PRO A 1 92 ? -7.750 -4.901 16.051 1.00 76.62 92 PRO A CA 1
ATOM 717 C C . PRO A 1 92 ? -9.076 -4.212 16.435 1.00 76.62 92 PRO A C 1
ATOM 719 O O . PRO A 1 92 ? -9.120 -3.446 17.401 1.00 76.62 92 PRO A O 1
ATOM 722 N N . PRO A 1 93 ? -10.186 -4.525 15.744 1.00 71.50 93 PRO A N 1
ATOM 723 C CA . PRO A 1 93 ? -11.480 -3.848 15.918 1.00 71.50 93 PRO A CA 1
ATOM 724 C C . PRO A 1 93 ? -12.034 -3.936 17.346 1.00 71.50 93 PRO A C 1
ATOM 726 O O . PRO A 1 93 ? -12.603 -2.983 17.872 1.00 71.50 93 PRO A O 1
ATOM 729 N N . ASN A 1 94 ? -11.783 -5.052 18.032 1.00 64.88 94 ASN A N 1
ATOM 730 C CA . ASN A 1 94 ? -12.281 -5.302 19.388 1.00 64.88 94 ASN A CA 1
ATOM 731 C C . ASN A 1 94 ? -11.565 -4.458 20.462 1.00 64.88 94 ASN A C 1
ATOM 733 O O . ASN A 1 94 ? -12.000 -4.427 21.611 1.00 64.88 94 ASN A O 1
ATOM 737 N N . VAL A 1 95 ? -10.483 -3.761 20.092 1.00 57.41 95 VAL A N 1
ATOM 738 C CA . VAL A 1 95 ? -9.761 -2.808 20.950 1.00 57.41 95 VAL A CA 1
ATOM 739 C C . VAL A 1 95 ? -10.362 -1.403 20.849 1.00 57.41 95 VAL A C 1
ATOM 741 O O . VAL A 1 95 ? -10.035 -0.559 21.673 1.00 57.41 95 VAL A O 1
ATOM 744 N N . ALA A 1 96 ? -11.315 -1.135 19.942 1.00 50.00 96 ALA A N 1
ATOM 745 C CA . ALA A 1 96 ? -12.028 0.149 19.898 1.00 50.00 96 ALA A CA 1
ATOM 746 C C . ALA A 1 96 ? -12.761 0.464 21.220 1.00 50.00 96 ALA A C 1
ATOM 748 O O . ALA A 1 96 ? -12.835 1.620 21.628 1.00 50.00 96 ALA A O 1
ATOM 749 N N . ALA A 1 97 ? -13.224 -0.568 21.939 1.00 44.12 97 ALA A N 1
ATOM 750 C CA . ALA A 1 97 ? -13.800 -0.440 23.282 1.00 44.12 97 ALA A CA 1
ATOM 751 C C . ALA A 1 97 ? -12.748 -0.186 24.385 1.00 44.12 97 ALA A C 1
ATOM 753 O O . ALA A 1 97 ? -13.098 0.170 25.509 1.00 44.12 97 ALA A O 1
ATOM 754 N N . SER A 1 98 ? -11.459 -0.359 24.075 1.00 46.62 98 SER A N 1
ATOM 755 C CA . SER A 1 98 ? -10.332 -0.219 24.996 1.00 46.62 98 SER A CA 1
ATOM 756 C C . SER A 1 98 ? -9.180 0.632 24.454 1.00 46.62 98 SER A C 1
ATOM 758 O O . SER A 1 98 ? -8.090 0.578 25.026 1.00 46.62 98 SER A O 1
ATOM 760 N N . ILE A 1 99 ? -9.417 1.529 23.482 1.00 50.44 99 ILE A N 1
ATOM 761 C CA . ILE A 1 99 ? -8.696 2.814 23.462 1.00 50.44 99 ILE 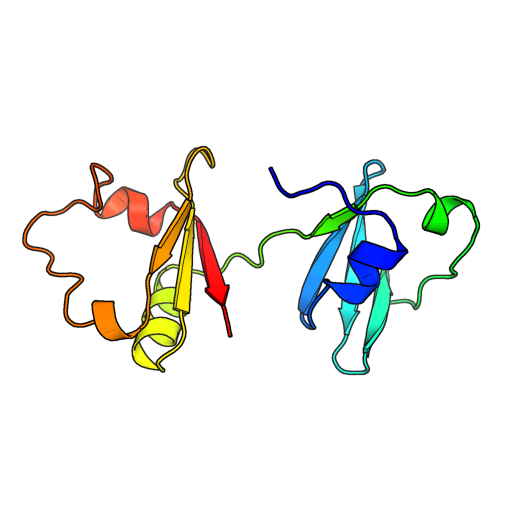A CA 1
ATOM 762 C C . ILE A 1 99 ? -9.245 3.607 24.653 1.00 50.44 99 ILE A C 1
ATOM 764 O O . ILE A 1 99 ? -9.926 4.622 24.541 1.00 50.44 99 ILE A O 1
ATOM 768 N N . ALA A 1 100 ? -9.021 3.059 25.842 1.00 41.44 100 ALA A N 1
ATOM 769 C CA . ALA A 1 100 ? -9.221 3.756 27.071 1.00 41.44 100 ALA A CA 1
ATOM 770 C C . ALA A 1 100 ? -8.133 4.818 27.054 1.00 41.44 100 ALA A C 1
ATOM 772 O O . ALA A 1 100 ? -6.956 4.507 27.241 1.00 41.44 100 ALA A O 1
ATOM 773 N N . ILE A 1 101 ? -8.533 6.073 26.859 1.00 47.66 101 ILE A N 1
ATOM 774 C CA . ILE A 1 101 ? -7.758 7.228 27.307 1.00 47.66 101 ILE A CA 1
ATOM 775 C C . ILE A 1 101 ? -7.736 7.159 28.848 1.00 47.66 101 ILE A C 1
ATOM 777 O O . ILE A 1 101 ? -8.343 7.963 29.542 1.00 47.66 101 ILE A O 1
ATOM 781 N N . LYS A 1 102 ? -7.120 6.113 29.411 1.00 40.31 102 LYS A N 1
ATOM 782 C CA . LYS A 1 102 ? -6.701 6.067 30.814 1.00 40.31 102 LYS A CA 1
ATOM 783 C C . LYS A 1 102 ? -5.441 6.907 30.990 1.00 40.31 102 LYS A C 1
ATOM 785 O O . LYS A 1 102 ? -5.229 7.460 32.059 1.00 40.31 102 LYS A O 1
ATOM 790 N N . HIS A 1 103 ? -4.669 7.040 29.914 1.00 46.66 103 HIS A N 1
ATOM 791 C CA . HIS A 1 103 ? -3.546 7.946 29.767 1.00 46.66 103 HIS A CA 1
ATOM 792 C C . HIS A 1 103 ? -3.607 8.567 28.368 1.00 46.66 103 HIS A C 1
ATOM 794 O O . HIS A 1 103 ? -4.075 7.937 27.421 1.00 46.66 103 HIS A O 1
ATOM 800 N N . THR A 1 104 ? -3.166 9.815 28.237 1.00 49.09 104 THR A N 1
ATOM 801 C CA . THR A 1 104 ? -3.115 10.602 26.991 1.00 49.09 104 THR A CA 1
ATOM 802 C C . THR A 1 104 ? -2.111 10.067 25.967 1.00 49.09 104 THR A C 1
ATOM 804 O O . THR A 1 104 ? -1.683 10.829 25.106 1.00 49.09 104 THR A O 1
ATOM 807 N N . GLU A 1 105 ? -1.712 8.797 26.063 1.00 51.06 105 GLU A N 1
ATOM 808 C CA . GLU A 1 105 ? -0.629 8.212 25.286 1.00 51.06 105 GLU A CA 1
ATOM 809 C C . GLU A 1 105 ? -0.897 6.769 24.829 1.00 51.06 105 GLU A C 1
ATOM 811 O O . GLU A 1 105 ? -1.422 5.941 25.573 1.00 51.06 105 GLU A O 1
ATOM 816 N N . LEU A 1 106 ? -0.485 6.453 23.600 1.00 55.47 106 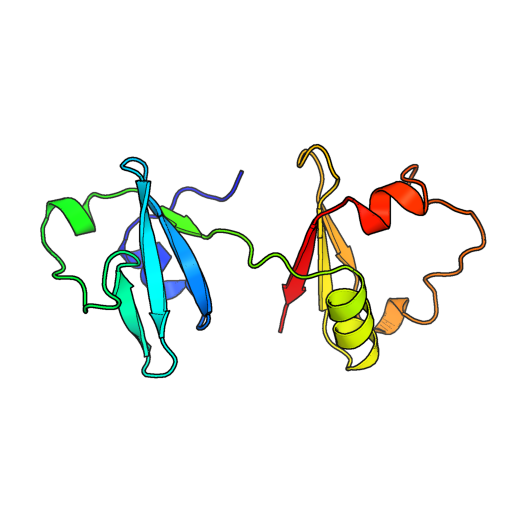LEU A N 1
ATOM 817 C CA . LEU A 1 106 ? -0.362 5.098 23.069 1.00 55.47 106 LEU A CA 1
ATOM 818 C C . LEU A 1 106 ? 1.120 4.702 23.125 1.00 55.47 106 LEU A C 1
ATOM 820 O O . LEU A 1 106 ? 1.911 5.164 22.308 1.00 55.47 106 LEU A O 1
ATOM 824 N N . ARG A 1 107 ? 1.510 3.877 24.107 1.00 56.56 107 ARG A N 1
ATOM 825 C CA . ARG A 1 107 ? 2.907 3.428 24.324 1.00 56.56 107 ARG A CA 1
ATOM 826 C C . ARG A 1 107 ? 3.952 4.566 24.263 1.00 56.56 107 ARG A C 1
ATOM 828 O O . ARG A 1 107 ? 5.020 4.391 23.684 1.00 56.56 107 ARG A O 1
ATOM 835 N N . GLY A 1 108 ? 3.645 5.718 24.863 1.00 54.84 108 GLY A N 1
ATOM 836 C CA . GLY A 1 108 ? 4.538 6.886 24.919 1.00 54.84 108 GLY A CA 1
ATOM 837 C C . GLY A 1 108 ? 4.306 7.949 23.839 1.00 54.84 108 GLY A C 1
ATOM 838 O O . GLY A 1 108 ? 4.959 8.987 23.871 1.00 54.84 108 GLY A O 1
ATOM 839 N N . TYR A 1 109 ? 3.374 7.729 22.904 1.00 57.00 109 TYR A N 1
ATOM 840 C CA . TYR A 1 109 ? 2.946 8.740 21.931 1.00 57.00 109 TYR A CA 1
ATOM 841 C C . TYR A 1 109 ? 1.693 9.450 22.409 1.00 57.00 109 TYR A C 1
ATOM 843 O O . TYR A 1 109 ? 0.663 8.803 22.580 1.00 57.00 109 TYR A O 1
ATOM 851 N N . GLY A 1 110 ? 1.767 10.766 22.589 1.00 63.28 110 GLY A N 1
ATOM 852 C CA . GLY A 1 110 ? 0.659 11.576 23.076 1.00 63.28 110 GLY A CA 1
ATOM 853 C C . GLY A 1 110 ? -0.519 11.634 22.098 1.00 63.28 110 GLY A C 1
ATOM 854 O O . GLY A 1 110 ? -0.398 11.306 20.919 1.00 63.28 110 GLY A O 1
ATOM 855 N N . LEU A 1 111 ? -1.666 12.145 22.553 1.00 65.62 111 LEU A N 1
ATOM 856 C CA . LEU A 1 111 ? -2.856 12.350 21.714 1.00 65.62 111 LEU A CA 1
ATOM 857 C C . LEU A 1 111 ? -2.528 13.114 20.413 1.00 65.62 111 LEU A C 1
ATOM 859 O O . LEU A 1 111 ? -3.007 12.766 19.339 1.00 65.62 111 LEU A O 1
ATOM 863 N N . LEU A 1 112 ? -1.655 14.122 20.504 1.00 65.62 112 LEU A N 1
ATOM 864 C CA . LEU A 1 112 ? -1.163 14.910 19.368 1.00 65.62 112 LEU A CA 1
ATOM 865 C C . LEU A 1 112 ? -0.373 14.080 18.347 1.00 65.62 112 LEU A C 1
ATOM 867 O O . LEU A 1 112 ? -0.426 14.373 17.155 1.00 65.62 112 LEU A O 1
ATOM 871 N N . ASP A 1 113 ? 0.343 13.053 18.791 1.00 65.75 113 ASP A N 1
ATOM 872 C CA . ASP A 1 113 ? 1.135 12.191 17.916 1.00 65.75 113 ASP A CA 1
ATOM 873 C C . ASP A 1 113 ? 0.248 11.211 17.144 1.00 65.75 113 ASP A C 1
ATOM 875 O O . ASP A 1 113 ? 0.568 10.857 16.012 1.00 65.75 113 ASP A O 1
ATOM 879 N N . LEU A 1 114 ? -0.912 10.842 17.696 1.00 68.19 114 LEU A N 1
ATOM 880 C CA . LEU A 1 114 ? -1.916 10.030 16.999 1.00 68.19 114 LEU A CA 1
ATOM 881 C C . LEU A 1 114 ? -2.568 10.787 15.834 1.00 68.19 114 LEU A C 1
ATOM 883 O O . LEU A 1 114 ? -2.805 10.192 14.782 1.00 68.19 114 LEU A O 1
ATOM 887 N N . PHE A 1 115 ? -2.801 12.096 15.995 1.00 69.69 115 PHE A N 1
ATOM 888 C CA . PHE A 1 115 ? -3.282 12.970 14.916 1.00 69.69 115 PHE A CA 1
ATOM 889 C C . PHE A 1 115 ? -2.215 13.239 13.847 1.00 69.69 115 PHE A C 1
ATOM 891 O O . PHE A 1 115 ? -2.554 13.459 12.687 1.00 69.69 115 PHE A O 1
ATOM 898 N N . LYS A 1 116 ? -0.932 13.246 14.227 1.00 68.25 116 LYS A N 1
ATOM 899 C CA . LYS A 1 116 ? 0.195 13.480 13.306 1.00 68.25 116 LYS A CA 1
ATOM 900 C C . LYS A 1 116 ? 0.707 12.210 12.627 1.00 68.25 116 LYS A C 1
ATOM 902 O O . LYS A 1 116 ? 1.378 12.300 11.599 1.00 68.25 116 LYS A O 1
ATOM 907 N N . GLY A 1 117 ? 0.464 11.047 13.221 1.00 66.81 117 GLY A N 1
ATOM 908 C CA . GLY A 1 117 ? 0.885 9.765 12.678 1.00 66.81 117 GLY A CA 1
ATOM 909 C C . GLY A 1 117 ? 0.054 9.348 11.469 1.00 66.81 117 GLY A C 1
ATOM 910 O O . GLY A 1 117 ? -0.957 9.963 11.126 1.00 66.81 117 GLY A O 1
ATOM 911 N N . LYS A 1 118 ? 0.509 8.297 10.790 1.00 79.19 118 LYS A N 1
ATOM 912 C CA . LYS A 1 118 ? -0.126 7.823 9.560 1.00 79.19 118 LYS A CA 1
ATOM 913 C C . LYS A 1 118 ? -0.874 6.528 9.831 1.00 79.19 118 LYS A C 1
ATOM 915 O O . LYS A 1 118 ? -0.312 5.609 10.424 1.00 79.19 118 LYS A O 1
ATOM 920 N N . TRP A 1 119 ? -2.113 6.442 9.372 1.00 77.81 119 TRP A N 1
ATOM 921 C CA . TRP A 1 119 ? -2.981 5.290 9.604 1.00 77.81 119 TRP A CA 1
ATOM 922 C C . TRP A 1 119 ? -3.217 4.539 8.313 1.00 77.81 119 TRP A C 1
ATOM 924 O O . TRP A 1 119 ? -3.240 5.157 7.269 1.00 77.81 119 TRP A O 1
ATOM 934 N N . THR A 1 120 ? -3.416 3.233 8.351 1.00 80.00 120 THR A N 1
ATOM 935 C CA . THR A 1 120 ? -3.837 2.440 7.185 1.00 80.00 120 THR A CA 1
ATOM 936 C C . THR A 1 120 ? -4.934 1.483 7.627 1.00 80.00 120 THR A C 1
ATOM 938 O O . THR A 1 120 ? -4.934 1.062 8.782 1.00 80.00 120 THR A O 1
ATOM 941 N N . ILE A 1 121 ? -5.889 1.170 6.756 1.00 75.88 121 ILE A N 1
ATOM 942 C CA . ILE A 1 121 ? -6.997 0.257 7.068 1.00 75.88 121 ILE A CA 1
ATOM 943 C C . ILE A 1 121 ? -6.682 -1.102 6.450 1.00 75.88 121 ILE A C 1
ATOM 945 O O . ILE A 1 121 ? -6.314 -1.171 5.280 1.00 75.88 121 ILE A O 1
ATOM 949 N N . GLU A 1 122 ? -6.843 -2.170 7.224 1.00 73.56 122 GLU A N 1
ATOM 950 C CA . GLU A 1 122 ? -6.769 -3.542 6.732 1.00 73.56 122 GLU A CA 1
ATOM 951 C C . GLU A 1 1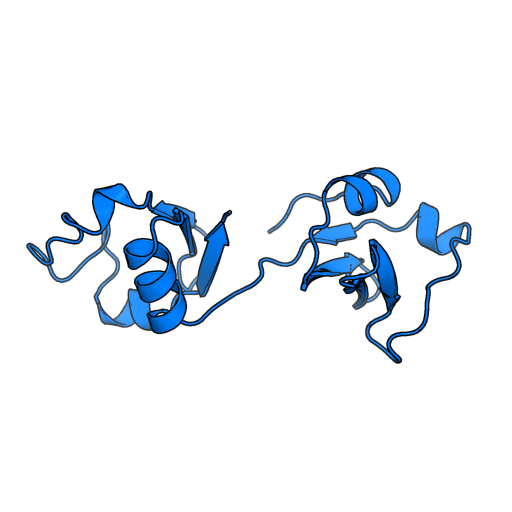22 ? -8.176 -4.151 6.676 1.00 73.56 122 GLU A C 1
ATOM 953 O O . GLU A 1 122 ? -8.943 -4.044 7.640 1.00 73.56 122 GLU A O 1
ATOM 958 N N . GLU A 1 123 ? -8.503 -4.773 5.540 1.00 59.53 123 GLU A N 1
ATOM 959 C CA . GLU A 1 123 ? -9.692 -5.626 5.372 1.00 59.53 123 GLU A CA 1
ATOM 960 C C . GLU A 1 123 ? -9.528 -6.983 6.060 1.00 59.53 123 GLU A C 1
ATOM 962 O O . GLU A 1 123 ? -8.421 -7.568 5.962 1.00 59.53 123 GLU A O 1
#

pLDDT: mean 76.59, std 13.34, range [40.31, 94.12]

Sequence (123 aa):
MGEVLTTGQMIDQLKVGEVAKNNDDMKVYKSEDGSIRGDVMGRKILCDLDFLESKWRIQPNYVSFEDAMKALKDGKSVIFRGPDGSWSDKVPPNVAASIAIKHTELRGYGLLDLFKGKWTIEE

Foldseek 3Di:
DFDWDFLVRCLVPADAPWWKAFPVRWIWHQHPVRAIATPPPRDGDDPDPVSRRTIIGTDFPWDFLVVQLVLLCVQWKKKWAWLVNPDIDIHGSVCSVVVPPPDQDDVNHGVVRSRNITMHIDD

Nearest PDB structures (foldseek):
  6voo-assembly1_C  TM=5.251E-01  e=9.291E-01  Spinacia oleracea
  7jg7-assembly1_C  TM=5.102E-01  e=2.854E+00  Mycolicibacterium smegmatis
  6zpo-assembly1_C  TM=4.204E-01  e=1.887E+00  Bos taurus
  2vxt-assembly1_I  TM=4.958E-01  e=5.464E+00  Homo sapiens
  4uzg-assembly1_A  TM=3.195E-01  e=7.342E+00  Streptococcus agalactiae A909

Mean predicted aligned error: 11.14 Å